Protein AF-A0A6H9YHB6-F1 (afdb_monomer_lite)

Sequence (107 aa):
MSASSYISNQGAVGVGVMYEWRGTGNLYAQGLYDKVLPVGQRTDCAAGFGWSQARGYYIGPGWCAQLKTTNARGEWYTYDIVRSGQRARPSLGRTIERWEVNPVSCV

Structure (mmCIF, N/CA/C/O backbone):
data_AF-A0A6H9YHB6-F1
#
_entry.id   AF-A0A6H9YHB6-F1
#
loop_
_atom_site.group_PDB
_atom_site.id
_atom_site.type_symbol
_atom_site.label_atom_id
_atom_site.label_alt_id
_atom_site.label_comp_id
_atom_site.label_asym_id
_atom_site.label_entity_id
_atom_site.label_seq_id
_atom_site.pdbx_PDB_ins_code
_atom_site.Cartn_x
_atom_site.Cartn_y
_atom_site.Cartn_z
_atom_site.occupancy
_atom_site.B_iso_or_equiv
_atom_site.auth_seq_id
_atom_site.auth_comp_id
_atom_site.auth_asym_id
_atom_site.auth_atom_id
_atom_site.pdbx_PDB_model_num
ATOM 1 N N . MET A 1 1 ? 7.509 2.051 -21.374 1.00 35.28 1 MET A N 1
ATOM 2 C CA . MET A 1 1 ? 7.665 1.117 -20.237 1.00 35.28 1 MET A CA 1
ATOM 3 C C . MET A 1 1 ? 6.663 1.522 -19.169 1.00 35.28 1 MET A C 1
ATOM 5 O O . MET A 1 1 ? 6.697 2.670 -18.749 1.00 35.28 1 MET A O 1
ATOM 9 N N . SER A 1 2 ? 5.721 0.649 -18.804 1.00 45.56 2 SER A N 1
ATOM 10 C CA . SER A 1 2 ? 4.792 0.919 -17.698 1.00 45.56 2 SER A CA 1
ATOM 11 C C . SER A 1 2 ? 5.589 0.843 -16.397 1.00 45.56 2 SER A C 1
ATOM 13 O O . SER A 1 2 ? 6.129 -0.209 -16.063 1.00 45.56 2 SER A O 1
ATOM 15 N N . ALA A 1 3 ? 5.755 1.981 -15.727 1.00 58.78 3 ALA A N 1
ATOM 16 C CA . ALA A 1 3 ? 6.384 2.038 -14.418 1.00 58.78 3 ALA A CA 1
ATOM 17 C C . ALA A 1 3 ? 5.537 1.225 -13.426 1.00 58.78 3 ALA A C 1
ATOM 19 O O . ALA A 1 3 ? 4.359 1.531 -13.235 1.00 58.78 3 ALA A O 1
ATOM 20 N N . SER A 1 4 ? 6.109 0.175 -12.832 1.00 70.62 4 SER A N 1
ATOM 21 C CA . SER A 1 4 ? 5.393 -0.666 -11.870 1.00 70.62 4 SER A CA 1
ATOM 22 C C . SER A 1 4 ? 5.423 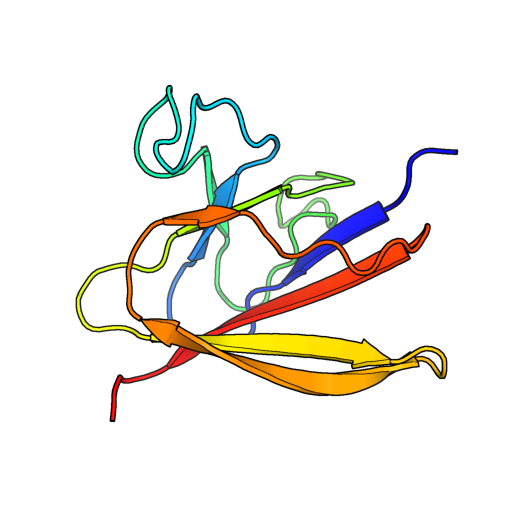0.018 -10.510 1.00 70.62 4 SER A C 1
ATOM 24 O O . SER A 1 4 ? 6.494 0.279 -9.961 1.00 70.62 4 SER A O 1
ATOM 26 N N . SER A 1 5 ? 4.264 0.336 -9.948 1.00 86.38 5 SER A N 1
ATOM 27 C CA . SER A 1 5 ? 4.192 1.001 -8.646 1.00 86.38 5 SER A CA 1
ATOM 28 C C . SER A 1 5 ? 3.058 0.445 -7.802 1.00 86.38 5 SER A C 1
ATOM 30 O O . SER A 1 5 ? 1.970 1.021 -7.739 1.00 86.38 5 SER A O 1
ATOM 32 N N . TYR A 1 6 ? 3.312 -0.711 -7.199 1.00 92.69 6 TYR A N 1
ATOM 33 C CA . TYR A 1 6 ? 2.317 -1.462 -6.447 1.00 92.69 6 TYR A CA 1
ATOM 34 C C . TYR A 1 6 ? 2.249 -1.013 -4.984 1.00 92.69 6 TYR A C 1
ATOM 36 O O . TYR A 1 6 ? 3.206 -0.476 -4.421 1.00 92.69 6 TYR A O 1
ATOM 44 N N . ILE A 1 7 ? 1.114 -1.313 -4.362 1.00 95.88 7 ILE A N 1
ATOM 45 C CA . ILE A 1 7 ? 0.919 -1.319 -2.911 1.00 95.88 7 ILE A CA 1
ATOM 46 C C . ILE A 1 7 ? 0.815 -2.768 -2.421 1.00 95.88 7 ILE A C 1
ATOM 48 O O . ILE A 1 7 ? 0.145 -3.597 -3.047 1.00 95.88 7 ILE A O 1
ATOM 52 N N . SER A 1 8 ? 1.502 -3.048 -1.319 1.00 96.12 8 SER A N 1
ATOM 53 C CA . SER A 1 8 ? 1.487 -4.274 -0.523 1.00 96.12 8 SER A CA 1
ATOM 54 C C . SER A 1 8 ? 0.830 -3.986 0.824 1.00 96.12 8 SER A C 1
ATOM 56 O O . SER A 1 8 ? 1.081 -2.931 1.408 1.00 96.12 8 SER A O 1
ATOM 58 N N . ASN A 1 9 ? 0.019 -4.911 1.326 1.00 96.12 9 ASN A N 1
ATOM 59 C CA . ASN A 1 9 ? -0.536 -4.845 2.673 1.00 96.12 9 ASN A CA 1
ATOM 60 C C . ASN A 1 9 ? 0.048 -5.983 3.512 1.00 96.12 9 ASN A C 1
ATOM 62 O O . ASN A 1 9 ? -0.349 -7.131 3.353 1.00 96.12 9 ASN A O 1
ATOM 66 N N . GLN A 1 10 ? 0.976 -5.659 4.405 1.00 94.31 10 GLN A N 1
ATOM 67 C CA . GLN A 1 10 ? 1.567 -6.583 5.380 1.00 94.31 10 GLN A CA 1
ATOM 68 C C . GLN A 1 10 ? 1.131 -6.238 6.816 1.00 94.31 10 GLN A C 1
ATOM 70 O O . GLN A 1 10 ? 1.770 -6.653 7.780 1.00 94.31 10 GLN A O 1
ATOM 75 N N . GLY A 1 11 ? 0.079 -5.423 6.968 1.00 91.00 11 GLY A N 1
ATOM 76 C CA . GLY A 1 11 ? -0.459 -5.023 8.266 1.00 91.00 11 GLY A CA 1
ATOM 77 C C . GLY A 1 11 ? -1.505 -5.997 8.807 1.00 91.00 11 GLY A C 1
ATOM 78 O O . GLY A 1 11 ? -1.544 -7.166 8.440 1.00 91.00 11 GLY A O 1
ATOM 79 N N . ALA A 1 12 ? -2.366 -5.503 9.699 1.00 88.75 12 ALA A N 1
ATOM 80 C CA . ALA A 1 12 ? -3.329 -6.343 10.418 1.00 88.75 12 ALA A CA 1
ATOM 81 C C . ALA A 1 12 ? -4.740 -6.380 9.804 1.00 88.75 12 ALA A C 1
ATOM 83 O O . ALA A 1 12 ? -5.500 -7.309 10.068 1.00 88.75 12 ALA A O 1
ATOM 84 N N . VAL A 1 13 ? -5.112 -5.376 9.005 1.00 93.25 13 VAL A N 1
ATOM 85 C CA . VAL A 1 13 ? -6.456 -5.255 8.415 1.00 93.25 13 VAL A CA 1
ATOM 86 C C . VAL A 1 13 ? -6.386 -4.934 6.929 1.00 93.25 13 VAL A C 1
ATOM 88 O O . VAL A 1 13 ? -5.334 -4.569 6.406 1.00 93.25 13 VAL A O 1
ATOM 91 N N . GLY A 1 14 ? -7.513 -5.087 6.232 1.00 94.69 14 GLY A N 1
ATOM 92 C CA . GLY A 1 14 ? -7.623 -4.726 4.821 1.00 94.69 14 GLY A CA 1
ATOM 93 C C . GLY A 1 14 ? -7.323 -3.245 4.574 1.00 94.69 14 GLY A C 1
ATOM 94 O O . GLY A 1 14 ? -7.679 -2.383 5.378 1.00 94.69 14 GLY A O 1
ATOM 95 N N . VAL A 1 15 ? -6.687 -2.955 3.440 1.00 96.19 15 VAL A N 1
ATOM 96 C CA . VAL A 1 15 ? -6.339 -1.593 3.010 1.00 96.19 15 VAL A CA 1
ATOM 97 C C . VAL A 1 15 ? -7.157 -1.248 1.781 1.00 96.19 15 VAL A C 1
ATOM 99 O O . VAL A 1 15 ? -7.104 -1.968 0.788 1.00 96.19 15 VAL A O 1
ATOM 102 N N . GLY A 1 16 ? -7.895 -0.141 1.811 1.00 95.62 16 GLY A N 1
ATOM 103 C CA . GLY A 1 16 ? -8.507 0.373 0.590 1.00 95.62 16 GLY A CA 1
ATOM 104 C C . GLY A 1 16 ? -7.409 0.828 -0.368 1.00 95.62 16 GLY A C 1
ATOM 105 O O . GLY A 1 16 ? -6.487 1.522 0.046 1.00 95.62 16 GLY A O 1
ATOM 106 N N . VAL A 1 17 ? -7.472 0.444 -1.636 1.00 94.69 17 VAL A N 1
ATOM 107 C CA . VAL A 1 17 ? -6.511 0.843 -2.670 1.00 94.69 17 VAL A CA 1
ATOM 108 C C . VAL A 1 17 ? -7.232 1.443 -3.866 1.00 94.69 17 VAL A C 1
ATOM 110 O O . VAL A 1 17 ? -8.364 1.073 -4.179 1.00 94.69 17 VAL A O 1
ATOM 113 N N . MET A 1 18 ? -6.561 2.373 -4.535 1.00 92.75 18 MET A N 1
ATOM 114 C CA . MET A 1 18 ? -7.047 3.037 -5.743 1.00 92.75 18 MET A CA 1
ATOM 115 C C . MET A 1 18 ? -6.092 2.733 -6.888 1.00 92.75 18 MET A C 1
ATOM 117 O O . MET A 1 18 ? -4.881 2.948 -6.754 1.00 92.75 18 MET A O 1
ATOM 121 N N . TYR A 1 19 ? -6.615 2.251 -8.011 1.00 89.56 19 TYR A N 1
ATOM 122 C CA . TYR A 1 19 ? -5.814 1.985 -9.203 1.00 89.56 19 TYR A CA 1
ATOM 123 C C . TYR A 1 19 ? -5.272 3.297 -9.784 1.00 89.56 19 TYR A C 1
ATOM 125 O O . TYR A 1 19 ? -4.077 3.431 -10.051 1.00 89.56 19 TYR A O 1
ATOM 133 N N . GLU A 1 20 ? -6.133 4.310 -9.869 1.00 86.38 20 GLU A N 1
ATOM 134 C CA . GLU A 1 20 ? -5.806 5.663 -10.316 1.00 86.38 20 GLU A CA 1
ATOM 135 C C . GLU A 1 20 ? -6.271 6.698 -9.292 1.00 86.38 20 GLU A C 1
ATOM 137 O O . GLU A 1 20 ? -7.251 6.483 -8.594 1.00 86.38 20 GLU A O 1
ATOM 142 N N . TRP A 1 21 ? -5.595 7.846 -9.198 1.00 78.00 21 TRP A N 1
ATOM 143 C CA . TRP A 1 21 ? -6.093 8.962 -8.390 1.00 78.00 21 TRP A CA 1
ATOM 144 C C . TRP A 1 21 ? -7.021 9.819 -9.252 1.00 78.00 21 TRP A C 1
ATOM 146 O O . TRP A 1 21 ? -6.589 10.754 -9.923 1.00 78.00 21 TRP A O 1
ATOM 156 N N . ARG A 1 22 ? -8.300 9.451 -9.290 1.00 71.06 22 ARG A N 1
ATOM 157 C CA . ARG A 1 22 ? -9.336 10.129 -10.079 1.00 71.06 22 ARG A CA 1
ATOM 158 C C . ARG A 1 22 ? -10.082 11.127 -9.202 1.00 71.06 22 ARG A C 1
ATOM 160 O O . ARG A 1 22 ? -11.204 10.867 -8.790 1.00 71.06 22 ARG A O 1
ATOM 167 N N . GLY A 1 23 ? -9.441 12.239 -8.862 1.00 60.25 23 GLY A N 1
ATOM 168 C CA . GLY A 1 23 ? -10.011 13.241 -7.964 1.00 60.25 23 GLY A CA 1
ATOM 169 C C . GLY A 1 23 ? -9.461 14.642 -8.199 1.00 60.25 23 GLY A C 1
ATOM 170 O O . GLY A 1 23 ? -8.299 14.802 -8.568 1.00 60.25 23 GLY A O 1
ATOM 171 N N . THR A 1 24 ? -10.281 15.665 -7.961 1.00 54.91 24 THR A N 1
ATOM 172 C CA . THR A 1 24 ? -9.832 17.058 -7.806 1.00 54.91 24 THR A CA 1
ATOM 173 C C . THR A 1 24 ? -9.411 17.286 -6.354 1.00 54.91 24 THR A C 1
ATOM 175 O O . THR A 1 24 ? -10.238 17.226 -5.445 1.00 54.91 24 THR A O 1
ATOM 178 N N . GLY A 1 25 ? -8.122 17.540 -6.112 1.00 61.34 25 GLY A N 1
ATOM 179 C CA . GLY A 1 25 ? -7.578 17.721 -4.759 1.00 61.34 25 GLY A CA 1
ATOM 180 C C . GLY A 1 25 ? -7.471 16.411 -3.961 1.00 61.34 25 GLY A C 1
ATOM 181 O O . GLY A 1 25 ? -7.025 15.394 -4.489 1.00 61.34 25 GLY A O 1
ATOM 182 N N . ASN A 1 26 ? -7.868 16.440 -2.680 1.00 51.81 26 ASN A N 1
ATOM 183 C CA . ASN A 1 26 ? -7.754 15.321 -1.725 1.00 51.81 26 ASN A CA 1
ATOM 184 C C . ASN A 1 26 ? -8.965 14.360 -1.714 1.00 51.81 26 ASN A C 1
ATOM 186 O O . ASN A 1 26 ? -9.086 13.544 -0.798 1.00 51.81 26 ASN A O 1
ATOM 190 N N . LEU A 1 27 ? -9.886 14.473 -2.678 1.00 57.28 27 LEU A N 1
ATOM 191 C CA . LEU A 1 27 ? -11.126 13.695 -2.729 1.00 57.28 27 LEU A CA 1
ATOM 192 C C . LEU A 1 27 ? -11.151 12.767 -3.940 1.00 57.28 27 LEU A C 1
ATOM 194 O O . LEU A 1 27 ? -11.178 13.235 -5.075 1.00 57.28 27 LEU A O 1
ATOM 198 N N . TYR A 1 28 ? -11.154 11.457 -3.691 1.00 62.66 28 TYR A N 1
ATOM 199 C CA . TYR A 1 28 ? -11.356 10.455 -4.730 1.00 62.66 28 TYR A CA 1
ATOM 200 C C . TYR A 1 28 ? -12.807 10.522 -5.241 1.00 62.66 28 TYR A C 1
ATOM 202 O O . TYR A 1 28 ? -13.750 10.465 -4.455 1.00 62.66 28 TYR A O 1
ATOM 210 N N . ALA A 1 29 ? -13.009 10.689 -6.553 1.00 60.31 29 ALA A N 1
ATOM 211 C CA . ALA A 1 29 ? -14.321 11.020 -7.126 1.00 60.31 29 ALA A CA 1
ATOM 212 C C . ALA A 1 29 ? -15.326 9.853 -7.130 1.00 60.31 29 ALA A C 1
ATOM 214 O O . ALA A 1 29 ? -16.501 10.065 -7.415 1.00 60.31 29 ALA A O 1
ATOM 215 N N . GLN A 1 30 ? -14.880 8.627 -6.837 1.00 67.38 30 GLN A N 1
ATOM 216 C CA . GLN A 1 30 ? -15.687 7.402 -6.936 1.00 67.38 30 GLN A CA 1
ATOM 217 C C . GLN A 1 30 ? -15.955 6.730 -5.575 1.00 67.38 30 GLN A C 1
ATOM 219 O O . GLN A 1 30 ? -16.367 5.575 -5.529 1.00 67.38 30 GLN A O 1
ATOM 224 N N . GLY A 1 31 ? -15.736 7.440 -4.462 1.00 76.62 31 GLY A N 1
ATOM 225 C CA . GLY A 1 31 ? -15.910 6.917 -3.102 1.00 76.62 31 GLY A CA 1
ATOM 226 C C . GLY A 1 31 ? -14.617 6.996 -2.296 1.00 76.62 31 GLY A C 1
ATOM 227 O O . GLY A 1 31 ? -13.823 7.908 -2.493 1.00 76.62 31 GLY A O 1
ATOM 228 N N . LEU A 1 32 ? -14.398 6.054 -1.374 1.00 84.69 32 LEU A N 1
ATOM 229 C CA . LEU A 1 32 ? -13.209 6.056 -0.509 1.00 84.69 32 LEU A CA 1
ATOM 230 C C . LEU A 1 32 ? -12.021 5.272 -1.083 1.00 84.69 32 LEU A C 1
ATOM 232 O O . LEU A 1 32 ? -10.904 5.501 -0.637 1.00 84.69 32 LEU A O 1
ATOM 236 N N . TYR A 1 33 ? -12.249 4.326 -2.001 1.00 91.06 33 TYR A N 1
ATOM 237 C CA . TYR A 1 33 ? -11.245 3.477 -2.664 1.00 91.06 33 TYR A CA 1
ATOM 238 C C . TYR A 1 33 ? -11.921 2.604 -3.742 1.00 91.06 33 TYR A C 1
ATOM 240 O O . TYR A 1 33 ? -13.145 2.497 -3.756 1.00 91.06 33 TYR A O 1
ATOM 248 N N . ASP A 1 34 ? -11.139 1.939 -4.600 1.00 91.62 34 ASP A N 1
ATOM 249 C CA . ASP A 1 34 ? -11.655 1.035 -5.645 1.00 91.62 34 ASP A CA 1
ATOM 250 C C . ASP A 1 34 ? -11.867 -0.395 -5.141 1.00 91.62 34 ASP A C 1
ATOM 252 O O . ASP A 1 34 ? -12.872 -1.039 -5.443 1.00 91.62 34 ASP A O 1
ATOM 256 N N . LYS A 1 35 ? -10.885 -0.926 -4.400 1.00 93.44 35 LYS A N 1
ATOM 257 C CA . LYS A 1 35 ? -10.905 -2.289 -3.847 1.00 93.44 35 LYS A CA 1
ATOM 258 C C . LYS A 1 35 ? -10.241 -2.341 -2.478 1.00 93.44 35 LYS A C 1
ATOM 260 O O . LYS A 1 35 ? -9.386 -1.517 -2.172 1.00 93.44 35 LYS A O 1
ATOM 265 N N . VAL A 1 36 ? -10.596 -3.340 -1.673 1.00 95.38 36 VAL A N 1
ATOM 266 C CA . VAL A 1 36 ? -9.892 -3.649 -0.419 1.00 95.38 36 VAL A CA 1
ATOM 267 C C . VAL A 1 36 ? -8.824 -4.696 -0.696 1.00 95.38 36 VAL A C 1
ATOM 269 O O . VAL A 1 36 ? -9.156 -5.830 -1.024 1.00 95.38 36 VAL A O 1
ATOM 272 N N . LEU A 1 37 ? -7.553 -4.326 -0.546 1.00 96.44 37 LEU A N 1
ATOM 273 C CA . LEU A 1 37 ? -6.409 -5.230 -0.591 1.00 96.44 37 LEU A CA 1
ATOM 274 C C . LEU A 1 37 ? 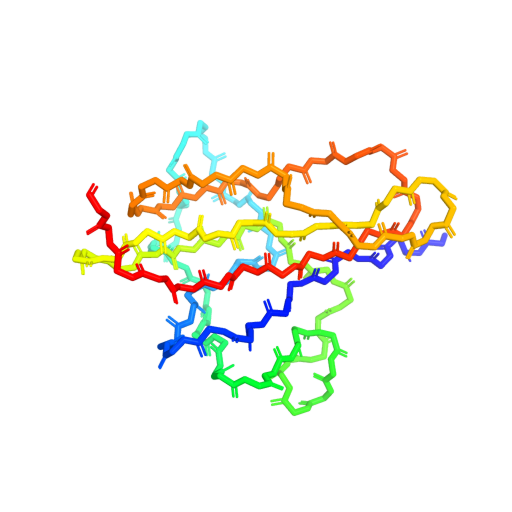-6.335 -6.050 0.712 1.00 96.44 37 LEU A C 1
ATOM 276 O O . LEU A 1 37 ? -6.116 -5.460 1.781 1.00 96.44 37 LEU A O 1
ATOM 280 N N . PRO A 1 38 ? -6.492 -7.387 0.654 1.00 95.69 38 PRO A N 1
ATOM 281 C CA . PRO A 1 38 ? -6.376 -8.239 1.833 1.00 95.69 38 PRO A CA 1
ATOM 282 C C . PRO A 1 38 ? -4.973 -8.205 2.443 1.00 95.69 38 PRO A C 1
ATOM 284 O O . PRO A 1 38 ? -3.993 -7.853 1.783 1.00 95.69 38 PRO A O 1
ATOM 287 N N . VAL A 1 39 ? -4.877 -8.608 3.708 1.00 95.38 39 VAL A N 1
ATOM 288 C CA . VAL A 1 39 ? -3.589 -8.793 4.389 1.00 95.38 39 VAL A CA 1
ATOM 289 C C . VAL A 1 39 ? -2.759 -9.858 3.665 1.00 95.38 39 VAL A C 1
ATOM 291 O O . VAL A 1 39 ? -3.289 -10.861 3.189 1.00 95.38 39 VAL A O 1
ATOM 294 N N . GLY A 1 40 ? -1.453 -9.625 3.565 1.00 94.62 40 GLY A N 1
ATOM 295 C CA . GLY A 1 40 ? -0.488 -10.486 2.886 1.00 94.62 40 GLY A CA 1
ATOM 296 C C . GLY A 1 40 ? -0.469 -10.339 1.363 1.00 94.62 40 GLY A C 1
ATOM 297 O O . GLY A 1 40 ? 0.327 -11.008 0.707 1.00 94.62 40 GLY A O 1
ATOM 298 N N . GLN A 1 41 ? -1.309 -9.477 0.781 1.00 95.94 41 GLN A N 1
ATOM 299 C CA . GLN A 1 41 ? -1.433 -9.338 -0.672 1.00 95.94 41 GLN A CA 1
ATOM 300 C C . GLN A 1 41 ? -0.720 -8.106 -1.228 1.00 95.94 41 GLN A C 1
ATOM 302 O O . GLN A 1 41 ? -0.455 -7.119 -0.536 1.00 95.94 41 GLN A O 1
ATOM 307 N N . ARG A 1 42 ? -0.458 -8.161 -2.537 1.00 95.44 42 ARG A N 1
ATOM 308 C CA . ARG A 1 42 ? 0.040 -7.049 -3.348 1.00 95.44 42 ARG A CA 1
ATOM 309 C C . ARG A 1 42 ? -0.876 -6.800 -4.528 1.00 95.44 42 ARG A C 1
ATOM 311 O O . ARG A 1 42 ? -1.280 -7.738 -5.203 1.00 95.44 42 ARG A O 1
ATOM 318 N N . THR A 1 43 ? -1.133 -5.531 -4.811 1.00 95.06 43 THR A N 1
ATOM 319 C CA . THR A 1 43 ? -1.980 -5.087 -5.933 1.00 95.06 43 THR A CA 1
ATOM 320 C C . THR A 1 43 ? -1.561 -5.652 -7.295 1.00 95.06 43 THR A C 1
ATOM 322 O O . THR A 1 43 ? -2.438 -5.972 -8.096 1.00 95.06 43 THR A O 1
ATOM 325 N N . ASP A 1 44 ? -0.263 -5.846 -7.541 1.00 93.69 44 ASP A N 1
ATOM 326 C CA . ASP A 1 44 ? 0.276 -6.309 -8.827 1.00 93.69 44 ASP A CA 1
ATOM 327 C C . ASP A 1 44 ? 0.283 -7.828 -9.020 1.00 93.69 44 ASP A C 1
ATOM 329 O O . ASP A 1 44 ? 0.415 -8.306 -10.146 1.00 93.69 44 ASP A O 1
ATOM 333 N N . CYS A 1 45 ? 0.086 -8.605 -7.957 1.00 88.38 45 CYS A N 1
ATOM 334 C CA . CYS A 1 45 ? -0.106 -10.045 -8.080 1.00 88.38 45 CYS A CA 1
ATOM 335 C C . CYS A 1 45 ? -1.527 -10.353 -8.576 1.00 88.38 45 CYS A C 1
ATOM 337 O O . CYS A 1 45 ? -2.475 -9.638 -8.251 1.00 88.38 45 CYS A O 1
ATOM 339 N N . ALA A 1 46 ? -1.698 -11.460 -9.307 1.00 80.75 46 ALA A N 1
ATOM 340 C CA . ALA A 1 46 ? -3.014 -11.921 -9.765 1.00 80.75 46 ALA A CA 1
ATOM 341 C C . ALA A 1 46 ? -3.996 -12.167 -8.602 1.00 80.75 46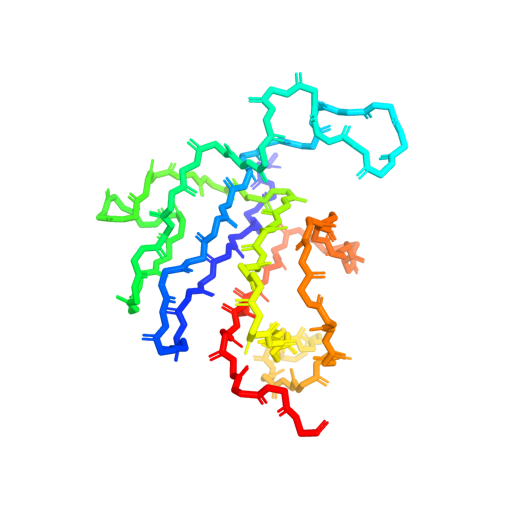 ALA A C 1
ATOM 343 O O . ALA A 1 46 ? -5.172 -11.843 -8.719 1.00 80.75 46 ALA A O 1
ATOM 344 N N . ALA A 1 47 ? -3.497 -12.679 -7.470 1.00 80.12 47 ALA A N 1
ATOM 345 C CA . ALA A 1 47 ? -4.276 -12.873 -6.242 1.00 80.12 47 ALA A CA 1
ATOM 346 C C . ALA A 1 47 ? -4.604 -11.562 -5.499 1.00 80.12 47 ALA A C 1
ATOM 348 O O . ALA A 1 47 ? -5.517 -11.536 -4.678 1.00 80.12 47 ALA A O 1
ATOM 349 N N . GLY A 1 48 ? -3.869 -10.484 -5.794 1.00 77.56 48 GLY A N 1
ATOM 350 C CA . GLY A 1 48 ? -4.269 -9.129 -5.450 1.00 77.56 48 GLY A CA 1
ATOM 351 C C . GLY A 1 48 ? -5.306 -8.669 -6.453 1.00 77.56 48 GLY A C 1
ATOM 352 O O . GLY A 1 48 ? -6.473 -8.999 -6.299 1.00 77.56 48 GLY A O 1
ATOM 353 N N . PHE A 1 49 ? -4.890 -7.946 -7.497 1.00 90.31 49 PHE A N 1
ATOM 354 C CA . PHE A 1 49 ? -5.796 -7.464 -8.549 1.00 90.31 49 PHE A CA 1
ATOM 355 C C . PHE A 1 49 ? -5.191 -7.462 -9.962 1.00 90.31 49 PHE A C 1
ATOM 357 O O . PHE A 1 49 ? -5.869 -7.049 -10.903 1.00 90.31 49 PHE A O 1
ATOM 364 N N . GLY A 1 50 ? -3.928 -7.874 -10.129 1.00 89.44 50 GLY A N 1
ATOM 365 C CA . GLY A 1 50 ? -3.200 -7.746 -11.399 1.00 89.44 50 GLY A CA 1
ATOM 366 C C . GLY A 1 50 ? -2.923 -6.292 -11.805 1.00 89.44 50 GLY A C 1
ATOM 367 O O . GLY A 1 50 ? -2.728 -5.993 -12.981 1.00 89.44 50 GLY A O 1
ATOM 368 N N . TRP A 1 51 ? -2.939 -5.367 -10.847 1.00 91.69 51 TRP A N 1
ATOM 369 C CA . TRP A 1 51 ? -2.717 -3.947 -11.080 1.00 91.69 51 TRP A CA 1
ATOM 370 C C . TRP A 1 51 ? -1.227 -3.630 -11.072 1.00 91.69 51 TRP A C 1
ATOM 372 O O . TRP A 1 51 ? -0.605 -3.575 -10.014 1.00 91.69 51 TRP A O 1
ATOM 382 N N . SER A 1 52 ? -0.651 -3.331 -12.236 1.00 88.69 52 SER A N 1
ATOM 383 C CA . SER A 1 52 ? 0.755 -2.900 -12.326 1.00 88.69 52 SER A CA 1
ATOM 384 C C . SER A 1 52 ? 1.039 -1.592 -11.572 1.00 88.69 52 SER A C 1
ATOM 386 O O . SER A 1 52 ? 2.194 -1.262 -11.292 1.00 88.69 52 SER A O 1
ATOM 388 N N . GLN A 1 53 ? -0.007 -0.849 -11.207 1.00 89.56 53 GLN A N 1
ATOM 389 C CA . GLN A 1 53 ? 0.078 0.359 -10.402 1.00 89.56 53 GLN A CA 1
ATOM 390 C C . GLN A 1 53 ? -1.101 0.484 -9.433 1.00 89.56 53 GLN A C 1
ATOM 392 O O . GLN A 1 53 ? -2.223 0.108 -9.748 1.00 89.56 53 GLN A O 1
ATOM 397 N N . ALA A 1 54 ? -0.853 1.098 -8.282 1.00 92.06 54 ALA A N 1
ATOM 398 C CA . ALA A 1 54 ? -1.884 1.632 -7.401 1.00 92.06 54 ALA A CA 1
ATOM 399 C C . ALA A 1 54 ? -1.474 3.046 -6.980 1.00 92.06 54 ALA A C 1
ATOM 401 O O . ALA A 1 54 ? -0.356 3.260 -6.509 1.00 92.06 54 ALA A O 1
ATOM 402 N N . ARG A 1 55 ? -2.341 4.033 -7.204 1.00 90.56 55 ARG A N 1
ATOM 403 C CA . ARG A 1 55 ? -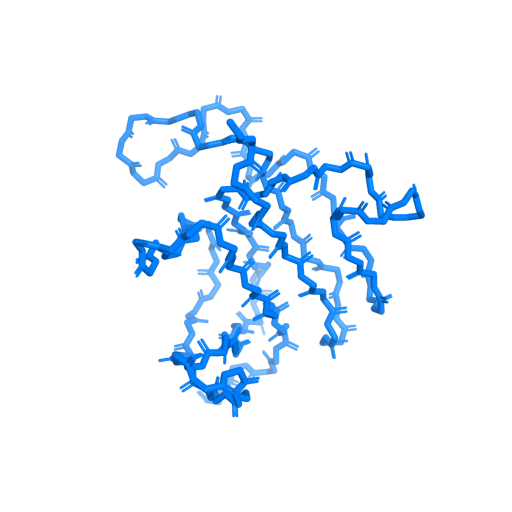2.034 5.467 -7.055 1.00 90.56 55 ARG A CA 1
ATOM 404 C C . ARG A 1 55 ? -2.492 6.062 -5.732 1.00 90.56 55 ARG A C 1
ATOM 406 O O . ARG A 1 55 ? -2.084 7.172 -5.406 1.00 90.56 55 ARG A O 1
ATOM 413 N N . GLY A 1 56 ? -3.295 5.342 -4.963 1.00 91.44 56 GLY A N 1
ATOM 414 C CA . GLY A 1 56 ? -3.786 5.810 -3.675 1.00 91.44 56 GLY A CA 1
ATOM 415 C C . GLY A 1 56 ? -4.132 4.665 -2.746 1.00 91.44 56 GLY A C 1
ATOM 416 O O . GLY A 1 56 ? -4.243 3.510 -3.163 1.00 91.44 56 GLY A O 1
ATOM 417 N N . TYR A 1 57 ? -4.292 5.010 -1.477 1.00 94.19 57 TYR A N 1
ATOM 418 C CA . TYR A 1 57 ? -4.743 4.098 -0.442 1.00 94.19 57 TYR A CA 1
ATOM 419 C C . TYR A 1 57 ? -5.696 4.802 0.521 1.00 94.19 57 TYR A C 1
ATOM 421 O O . TYR A 1 57 ? -5.707 6.028 0.634 1.00 94.19 57 TYR A O 1
ATOM 429 N N . TYR A 1 58 ? -6.483 4.000 1.226 1.00 94.56 58 TYR A N 1
ATOM 430 C CA . TYR A 1 58 ? -7.418 4.415 2.252 1.00 94.56 58 TYR A CA 1
ATOM 431 C C . TYR A 1 58 ? -7.249 3.554 3.498 1.00 94.56 58 TYR A C 1
ATOM 433 O O . TYR A 1 58 ? -7.234 2.322 3.430 1.00 94.56 58 TYR A O 1
ATOM 441 N N . ILE A 1 59 ? -7.164 4.231 4.640 1.00 95.06 59 ILE A N 1
ATOM 442 C CA . ILE A 1 59 ? -7.068 3.624 5.965 1.00 95.06 59 ILE A CA 1
ATOM 443 C C . ILE A 1 59 ? -8.341 3.936 6.738 1.00 95.06 59 ILE A C 1
ATOM 445 O O . ILE A 1 59 ? -8.708 5.105 6.888 1.00 95.06 59 ILE A O 1
ATOM 449 N N . GLY A 1 60 ? -9.006 2.887 7.221 1.00 92.12 60 GLY A N 1
ATOM 450 C CA . GLY A 1 60 ? -10.241 3.014 7.988 1.00 92.12 60 GLY A CA 1
ATOM 451 C C . GLY A 1 60 ? -10.046 3.752 9.322 1.00 92.12 60 GLY A C 1
ATOM 452 O O . GLY A 1 60 ? -8.925 3.811 9.839 1.00 92.12 60 GLY A O 1
ATOM 453 N N . PRO A 1 61 ? -11.122 4.311 9.905 1.00 91.12 61 PRO A N 1
A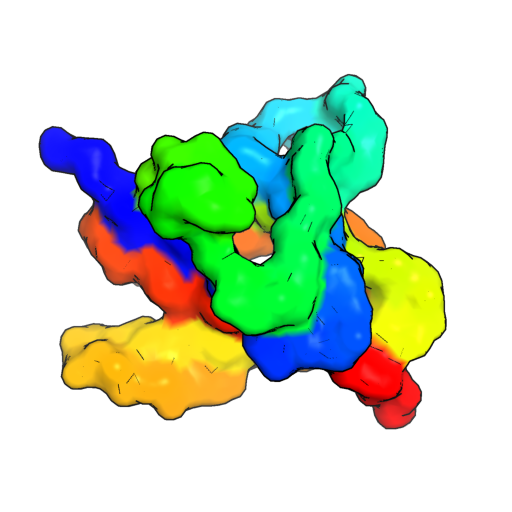TOM 454 C CA . PRO A 1 61 ? -11.080 4.913 11.235 1.00 91.12 61 PRO A CA 1
ATOM 455 C C . PRO A 1 61 ? -10.539 3.938 12.291 1.00 91.12 61 PRO A C 1
ATOM 457 O O . PRO A 1 61 ? -10.764 2.732 12.204 1.00 91.12 61 PRO A O 1
ATOM 460 N N . GLY A 1 62 ? -9.833 4.466 13.294 1.00 90.00 62 GLY A N 1
ATOM 461 C CA . GLY A 1 62 ? -9.213 3.669 14.362 1.00 90.00 62 GLY A CA 1
ATOM 462 C C . GLY A 1 62 ? -7.837 3.087 14.016 1.00 90.00 62 GLY A C 1
ATOM 463 O O . GLY A 1 62 ? -7.188 2.521 14.891 1.00 90.00 62 GLY A O 1
ATOM 464 N N . TRP A 1 63 ? -7.363 3.269 12.779 1.00 93.50 63 TRP A N 1
ATOM 465 C CA . TRP A 1 63 ? -6.053 2.805 12.324 1.00 93.50 63 TRP A CA 1
ATOM 466 C C . TRP A 1 63 ? -5.189 3.948 11.789 1.00 93.50 63 TRP A C 1
ATOM 468 O O . TRP A 1 63 ? -5.673 4.941 11.242 1.00 93.50 63 TRP A O 1
ATOM 478 N N . CYS A 1 64 ? -3.881 3.771 11.916 1.00 94.31 64 CYS A N 1
ATOM 479 C CA . CYS A 1 64 ? -2.854 4.555 11.250 1.00 94.31 64 CYS A CA 1
ATOM 480 C C . CYS A 1 64 ? -2.171 3.655 10.212 1.00 94.31 64 CYS A C 1
ATOM 482 O O . CYS A 1 64 ? -2.266 2.434 10.296 1.00 94.31 64 CYS A O 1
ATOM 484 N N . ALA A 1 65 ? -1.485 4.223 9.226 1.00 94.38 65 ALA A N 1
ATOM 485 C CA . ALA A 1 65 ? -0.652 3.445 8.315 1.00 94.38 65 ALA A CA 1
ATOM 486 C C . ALA A 1 65 ? 0.816 3.754 8.542 1.00 94.38 65 ALA A C 1
ATOM 488 O O . ALA A 1 65 ? 1.243 4.896 8.379 1.00 94.38 65 ALA A O 1
ATOM 489 N N . GLN A 1 66 ? 1.589 2.714 8.841 1.00 95.88 66 GLN A N 1
ATOM 490 C CA . GLN A 1 66 ? 3.027 2.761 8.650 1.00 95.88 66 GLN A CA 1
ATOM 491 C C . GLN A 1 66 ? 3.308 2.546 7.163 1.00 95.88 66 GLN A C 1
ATOM 493 O O . GLN A 1 66 ? 3.017 1.484 6.608 1.00 95.88 66 GLN A O 1
ATOM 498 N N . LEU A 1 67 ? 3.866 3.567 6.523 1.00 95.88 67 LEU A N 1
ATOM 499 C CA . LEU A 1 67 ? 4.275 3.510 5.130 1.00 95.88 67 LEU A CA 1
ATOM 500 C C . LEU A 1 67 ? 5.729 3.069 5.068 1.00 95.88 67 LEU A C 1
ATOM 502 O O . LEU A 1 67 ? 6.597 3.702 5.672 1.00 95.88 67 LEU A O 1
ATOM 506 N N . LYS A 1 68 ? 6.015 2.013 4.311 1.00 96.62 68 LYS A N 1
ATOM 507 C CA . LYS A 1 68 ? 7.388 1.606 4.001 1.00 96.62 68 LYS A CA 1
ATOM 508 C C . LYS A 1 68 ? 7.627 1.636 2.507 1.00 96.62 68 LYS A C 1
ATOM 510 O O . LYS A 1 68 ? 6.736 1.348 1.709 1.00 96.62 68 LYS A O 1
ATOM 515 N N . THR A 1 69 ? 8.853 1.964 2.133 1.00 95.56 69 THR A N 1
ATOM 516 C CA . THR A 1 69 ? 9.304 1.912 0.744 1.00 95.56 69 THR A CA 1
ATOM 517 C C . THR A 1 69 ? 10.789 1.583 0.676 1.00 95.56 69 THR A C 1
ATOM 519 O O . THR A 1 69 ? 11.447 1.432 1.704 1.00 95.56 69 THR A O 1
ATOM 522 N N . THR A 1 70 ? 11.316 1.429 -0.533 1.00 92.94 70 THR A N 1
ATOM 523 C CA . THR A 1 70 ? 12.725 1.113 -0.765 1.00 92.94 70 THR A CA 1
ATOM 524 C C . THR A 1 70 ? 13.522 2.356 -1.137 1.00 92.94 70 THR A C 1
ATOM 526 O O . THR A 1 70 ? 13.063 3.176 -1.936 1.00 92.94 70 THR A O 1
ATOM 529 N N . ASN A 1 71 ? 14.745 2.499 -0.631 1.00 90.25 71 ASN A N 1
ATOM 530 C CA . ASN A 1 71 ? 15.675 3.537 -1.082 1.00 90.25 71 ASN A CA 1
ATOM 531 C C . ASN A 1 71 ? 16.271 3.192 -2.470 1.00 90.25 71 ASN A C 1
ATOM 533 O O . ASN A 1 71 ? 15.877 2.212 -3.103 1.00 90.25 71 ASN A O 1
ATOM 537 N N . ALA A 1 72 ? 17.205 4.005 -2.977 1.00 86.88 72 ALA A N 1
ATOM 538 C CA . ALA A 1 72 ? 17.825 3.772 -4.289 1.00 86.88 72 ALA A CA 1
ATOM 539 C C . ALA A 1 72 ? 18.654 2.472 -4.365 1.00 86.88 72 ALA A C 1
ATOM 541 O O . ALA A 1 72 ? 18.888 1.965 -5.457 1.00 86.88 72 ALA A O 1
ATOM 542 N N . ARG A 1 73 ? 19.068 1.921 -3.216 1.00 89.69 73 ARG A N 1
ATOM 543 C CA . ARG A 1 73 ? 19.781 0.638 -3.098 1.00 89.69 73 ARG A CA 1
ATOM 544 C C . ARG A 1 73 ? 18.832 -0.559 -2.964 1.00 89.69 73 ARG A C 1
ATOM 546 O O . ARG A 1 73 ? 19.288 -1.693 -2.916 1.00 89.69 73 ARG A O 1
ATOM 553 N N . GLY A 1 74 ? 17.518 -0.322 -2.919 1.00 88.62 74 GLY A N 1
ATOM 554 C CA . GLY A 1 74 ? 16.509 -1.365 -2.739 1.00 88.62 74 GLY A CA 1
ATOM 555 C C . GLY A 1 74 ? 16.245 -1.747 -1.280 1.00 88.62 74 GLY A C 1
ATOM 556 O O . GLY A 1 74 ? 15.478 -2.676 -1.039 1.00 88.62 74 GLY A O 1
ATOM 557 N N . GLU A 1 75 ? 16.832 -1.038 -0.315 1.00 93.56 75 GLU A N 1
ATOM 558 C CA . GLU A 1 75 ? 16.672 -1.316 1.115 1.00 93.56 75 GLU A CA 1
ATOM 559 C C . GLU A 1 75 ? 15.360 -0.719 1.627 1.00 93.56 75 GLU A C 1
ATOM 561 O O . GLU A 1 75 ? 15.053 0.445 1.348 1.00 93.56 75 GLU A O 1
ATOM 566 N N . TRP A 1 76 ? 14.592 -1.505 2.382 1.00 94.62 76 TRP A N 1
ATOM 567 C CA . TRP A 1 76 ? 13.338 -1.059 2.984 1.00 94.62 76 TRP A CA 1
ATOM 568 C C . TRP A 1 76 ? 13.579 -0.112 4.158 1.00 94.62 76 TRP A C 1
ATOM 570 O O . TRP A 1 76 ? 14.403 -0.382 5.028 1.00 94.62 76 TRP A O 1
ATOM 580 N N . TYR A 1 77 ? 12.800 0.962 4.220 1.00 95.69 77 TYR A N 1
ATOM 581 C CA . TYR A 1 77 ? 12.774 1.892 5.344 1.00 95.69 77 TYR A CA 1
ATOM 582 C C . TYR A 1 77 ? 11.349 2.394 5.600 1.00 95.69 77 TYR A C 1
ATOM 584 O O . TYR A 1 77 ? 10.490 2.353 4.713 1.00 95.69 77 TYR A O 1
ATOM 592 N N . THR A 1 78 ? 11.094 2.868 6.821 1.00 96.00 78 THR A N 1
ATOM 593 C CA . THR A 1 78 ? 9.842 3.560 7.155 1.00 96.00 78 THR A CA 1
ATOM 594 C C . THR A 1 78 ? 9.867 4.953 6.546 1.00 96.00 78 THR A C 1
ATOM 596 O O . THR A 1 78 ? 10.719 5.766 6.890 1.00 96.00 78 THR A O 1
ATOM 599 N N . TYR A 1 79 ? 8.932 5.209 5.638 1.00 95.31 79 TYR A N 1
ATOM 600 C CA . TYR A 1 79 ? 8.773 6.493 4.971 1.00 95.31 79 TYR A CA 1
ATOM 601 C C . TYR A 1 79 ? 8.023 7.492 5.854 1.00 95.31 79 TYR A C 1
ATOM 603 O O . TYR A 1 79 ? 8.474 8.621 6.007 1.00 95.31 79 TYR A O 1
ATOM 611 N N . ASP A 1 80 ? 6.890 7.075 6.428 1.00 95.06 80 ASP A N 1
ATOM 612 C CA . ASP A 1 80 ? 6.028 7.929 7.252 1.00 95.06 80 ASP A CA 1
ATOM 613 C C . ASP A 1 80 ? 5.059 7.078 8.099 1.00 95.06 80 ASP A C 1
ATOM 615 O O . ASP A 1 80 ? 4.873 5.883 7.839 1.00 95.06 80 ASP A O 1
ATOM 619 N N . ILE A 1 81 ? 4.414 7.697 9.089 1.00 94.00 81 ILE A N 1
ATOM 620 C CA . ILE A 1 81 ? 3.253 7.155 9.799 1.00 94.00 81 ILE A CA 1
ATOM 621 C C . ILE A 1 81 ? 2.104 8.149 9.658 1.00 94.00 81 ILE A C 1
ATOM 623 O O . ILE A 1 81 ? 2.118 9.237 10.228 1.00 94.00 81 ILE A O 1
ATOM 627 N N . VAL A 1 82 ? 1.071 7.753 8.919 1.00 93.50 82 VAL A N 1
ATOM 628 C CA . VAL A 1 82 ? -0.049 8.635 8.585 1.00 93.50 82 VAL A CA 1
ATOM 629 C C . VAL A 1 82 ? -1.334 8.211 9.284 1.00 93.50 82 VAL A C 1
ATOM 631 O O . VAL A 1 82 ? -1.626 7.026 9.431 1.00 93.50 82 VAL A O 1
ATOM 634 N N . ARG A 1 83 ? -2.142 9.195 9.691 1.00 93.25 83 ARG A N 1
ATOM 635 C CA . ARG A 1 83 ? -3.488 8.955 10.235 1.00 93.25 83 ARG A CA 1
ATOM 636 C C . ARG A 1 83 ? -4.444 8.412 9.169 1.00 93.25 83 ARG A C 1
ATOM 638 O O . ARG A 1 83 ? -4.195 8.579 7.970 1.00 93.25 83 ARG A O 1
ATOM 645 N N . SER A 1 84 ? -5.556 7.846 9.642 1.00 93.25 84 SER A N 1
ATOM 646 C CA . SER A 1 84 ? -6.681 7.354 8.841 1.00 93.25 84 SER A CA 1
ATOM 647 C C . SER A 1 84 ? -7.147 8.332 7.755 1.00 93.25 84 SER A C 1
ATOM 649 O O . SER A 1 84 ? -7.023 9.550 7.902 1.00 93.25 84 SER A O 1
ATOM 651 N N . GLY A 1 85 ? -7.767 7.795 6.707 1.00 91.94 85 GLY A N 1
ATOM 652 C CA . GLY A 1 85 ? -8.288 8.544 5.567 1.00 91.94 85 GLY A CA 1
ATOM 653 C C . GLY A 1 85 ? -7.670 8.108 4.241 1.00 91.94 85 GLY A C 1
ATOM 654 O O . GLY A 1 85 ? -6.838 7.201 4.187 1.00 91.94 85 GLY A O 1
ATOM 655 N N . GLN A 1 86 ? -8.105 8.761 3.165 1.00 90.44 86 GLN A N 1
ATOM 656 C CA . GLN A 1 86 ? -7.568 8.546 1.822 1.00 90.44 86 GLN A CA 1
ATOM 657 C C . GLN A 1 86 ? -6.353 9.425 1.565 1.00 90.44 86 GLN A C 1
ATOM 659 O O . GLN A 1 86 ? -6.320 10.592 1.963 1.00 90.44 86 GLN A O 1
ATOM 664 N N . ARG A 1 87 ? -5.365 8.876 0.866 1.00 90.38 87 ARG A N 1
ATOM 665 C CA . ARG A 1 87 ? -4.156 9.594 0.473 1.00 90.38 87 ARG A CA 1
ATOM 666 C C . ARG A 1 87 ? -3.684 9.117 -0.884 1.00 90.38 87 ARG A C 1
ATOM 668 O O . ARG A 1 87 ? -3.725 7.922 -1.190 1.00 90.38 87 ARG A O 1
ATOM 675 N N . ALA A 1 88 ? -3.183 10.060 -1.674 1.00 88.75 88 ALA A N 1
ATOM 676 C CA . ALA A 1 88 ? -2.383 9.712 -2.829 1.00 88.75 88 ALA A CA 1
ATOM 677 C C . ALA A 1 88 ? -1.122 8.999 -2.334 1.00 88.75 88 ALA A C 1
ATOM 679 O O . ALA A 1 88 ? -0.501 9.397 -1.342 1.00 88.75 88 ALA A O 1
ATOM 680 N N . ARG A 1 89 ? -0.739 7.933 -3.028 1.00 89.44 89 ARG A N 1
ATOM 681 C CA . ARG A 1 89 ? 0.544 7.286 -2.798 1.00 89.44 89 ARG A CA 1
ATOM 682 C C . ARG A 1 89 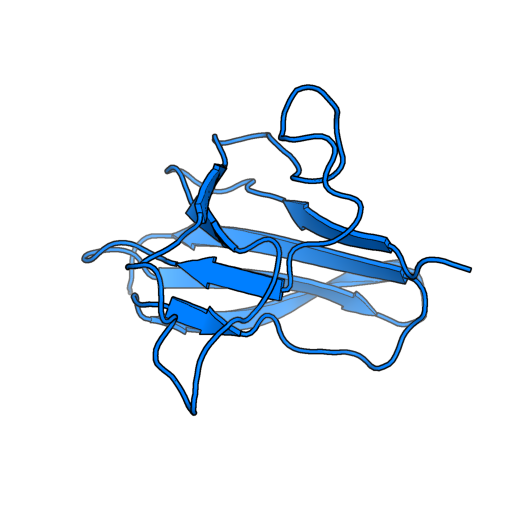? 1.647 8.279 -3.181 1.00 89.44 89 ARG A C 1
ATOM 684 O O . ARG A 1 89 ? 1.615 8.775 -4.311 1.00 89.44 89 ARG A O 1
ATOM 691 N N . PRO A 1 90 ? 2.624 8.556 -2.301 1.00 86.62 90 PRO A N 1
ATOM 692 C CA . PRO A 1 90 ? 3.736 9.418 -2.663 1.00 86.62 90 PRO A CA 1
ATOM 693 C C . PRO A 1 90 ? 4.478 8.872 -3.892 1.00 86.62 90 PRO A C 1
ATOM 695 O O . PRO A 1 90 ? 4.627 7.659 -4.065 1.00 86.62 90 PRO A O 1
ATOM 698 N N . SER A 1 91 ? 4.923 9.784 -4.754 1.00 87.00 91 SER A N 1
ATOM 699 C CA . SER A 1 91 ? 5.812 9.471 -5.873 1.00 87.00 91 SER A CA 1
ATOM 700 C C . SER A 1 91 ? 7.253 9.681 -5.423 1.00 87.00 91 SER A C 1
ATOM 702 O O . SER A 1 91 ? 7.577 10.718 -4.848 1.00 87.00 91 SER A O 1
ATOM 704 N N . LEU A 1 92 ? 8.118 8.711 -5.697 1.00 87.44 92 LEU A N 1
ATOM 705 C CA . LEU A 1 92 ? 9.567 8.808 -5.504 1.00 87.44 92 LEU A CA 1
ATOM 706 C C . LEU A 1 92 ? 10.286 9.233 -6.794 1.00 87.44 92 LEU A C 1
ATOM 708 O O . LEU A 1 92 ? 11.510 9.356 -6.793 1.00 87.44 92 LEU A O 1
ATOM 712 N N . GLY A 1 93 ? 9.545 9.419 -7.894 1.00 84.19 93 GLY A N 1
ATOM 713 C CA . GLY A 1 93 ? 10.091 9.771 -9.204 1.00 84.19 93 GLY A CA 1
ATOM 714 C C . GLY A 1 93 ? 10.854 8.624 -9.870 1.00 84.19 93 GLY A C 1
ATOM 715 O O . GLY A 1 93 ? 11.745 8.877 -10.678 1.00 84.19 93 GLY A O 1
ATOM 716 N N . ARG A 1 94 ? 10.551 7.365 -9.521 1.00 82.69 94 ARG A N 1
ATOM 717 C CA . ARG A 1 94 ? 11.279 6.185 -10.021 1.00 82.69 94 ARG A CA 1
ATOM 718 C C . ARG A 1 94 ? 10.417 5.341 -10.952 1.00 82.69 94 ARG A C 1
ATOM 720 O O . ARG A 1 94 ? 9.203 5.267 -10.806 1.00 82.69 94 ARG A O 1
ATOM 727 N N . THR A 1 95 ? 11.065 4.631 -11.877 1.00 80.75 95 THR A N 1
ATOM 728 C CA . THR A 1 95 ? 10.390 3.704 -12.806 1.00 80.75 95 THR A CA 1
ATOM 729 C C . THR A 1 95 ? 9.746 2.518 -12.087 1.00 80.75 95 THR A C 1
ATOM 731 O O . THR A 1 95 ? 8.775 1.952 -12.578 1.00 80.75 95 THR A O 1
ATOM 734 N N . ILE A 1 96 ? 10.280 2.114 -10.933 1.00 83.88 96 ILE A N 1
ATOM 735 C CA . ILE A 1 96 ? 9.689 1.076 -10.089 1.00 83.88 96 ILE A CA 1
ATOM 736 C C . ILE A 1 96 ? 9.617 1.608 -8.665 1.00 83.88 96 ILE A C 1
ATOM 738 O O . ILE A 1 96 ? 10.626 2.042 -8.108 1.00 83.88 96 ILE A O 1
ATOM 742 N N . GLU A 1 97 ? 8.429 1.548 -8.074 1.00 89.50 97 GLU A N 1
ATOM 743 C CA . GLU A 1 97 ? 8.186 1.979 -6.700 1.00 89.50 97 GLU A CA 1
ATOM 744 C C . GLU A 1 97 ? 7.475 0.871 -5.935 1.00 89.50 97 GLU A C 1
ATOM 746 O O . GLU A 1 97 ? 6.473 0.319 -6.382 1.00 89.50 97 GLU A O 1
ATOM 751 N N . ARG A 1 98 ? 8.014 0.529 -4.770 1.00 93.06 98 ARG A N 1
ATOM 752 C CA . ARG A 1 98 ? 7.470 -0.517 -3.910 1.00 93.06 98 ARG A CA 1
ATOM 753 C C . ARG A 1 98 ? 6.934 0.145 -2.665 1.00 93.06 98 ARG A C 1
ATOM 755 O O . ARG A 1 98 ? 7.687 0.837 -1.984 1.00 93.06 98 ARG A O 1
ATOM 762 N N . TRP A 1 99 ? 5.662 -0.061 -2.378 1.00 95.56 99 TRP A N 1
ATOM 763 C CA . TRP A 1 99 ? 5.041 0.502 -1.192 1.00 95.56 99 TRP A CA 1
ATOM 764 C C . TRP A 1 99 ? 4.438 -0.602 -0.348 1.00 95.56 99 TRP A C 1
ATOM 766 O O . TRP A 1 99 ? 3.699 -1.438 -0.860 1.00 95.56 99 TRP A O 1
ATOM 776 N N . GLU A 1 100 ? 4.732 -0.583 0.945 1.00 96.31 100 GLU A N 1
ATOM 777 C CA . GLU A 1 100 ? 3.890 -1.237 1.937 1.00 96.31 100 GLU A CA 1
ATOM 778 C C . GLU A 1 100 ? 3.061 -0.172 2.637 1.00 96.31 100 GLU A C 1
ATOM 780 O O . GLU A 1 100 ? 3.590 0.833 3.118 1.00 96.31 100 GLU A O 1
ATOM 785 N N . VAL A 1 101 ? 1.757 -0.403 2.675 1.00 96.62 101 VAL A N 1
ATOM 786 C CA . VAL A 1 101 ? 0.808 0.390 3.442 1.00 96.62 101 VAL A CA 1
ATOM 787 C C . VAL A 1 101 ? 0.282 -0.550 4.512 1.00 96.62 101 VAL A C 1
ATOM 789 O O . VAL A 1 101 ? -0.568 -1.387 4.227 1.00 96.62 101 VAL A O 1
ATOM 792 N N . ASN A 1 102 ? 0.833 -0.454 5.721 1.00 95.06 102 ASN A N 1
ATOM 793 C CA . ASN A 1 102 ? 0.559 -1.410 6.790 1.00 95.06 102 ASN A CA 1
ATOM 794 C C . ASN A 1 102 ? -0.295 -0.740 7.872 1.00 95.06 102 ASN A C 1
ATOM 796 O O . ASN A 1 102 ? 0.220 0.118 8.597 1.00 95.06 102 ASN A O 1
ATOM 800 N N . PRO A 1 103 ? -1.585 -1.105 7.998 1.00 92.88 103 PRO A N 1
ATOM 801 C CA . PRO A 1 103 ? -2.411 -0.644 9.100 1.00 92.88 103 PRO A CA 1
ATOM 802 C C . PRO A 1 103 ? -1.839 -1.085 10.446 1.00 92.88 103 PRO A C 1
ATOM 804 O O . PRO A 1 103 ? -1.599 -2.273 10.672 1.00 92.88 103 PRO A O 1
ATOM 807 N N . VAL A 1 104 ? -1.652 -0.115 11.335 1.00 92.31 104 VAL A N 1
ATOM 808 C CA . VAL A 1 104 ? -1.198 -0.269 12.720 1.00 92.31 104 VAL A CA 1
ATOM 809 C C . VAL A 1 104 ? -2.124 0.509 13.656 1.00 92.31 104 VAL A C 1
ATOM 811 O O . VAL A 1 104 ? -2.790 1.455 13.225 1.00 92.31 104 VAL A O 1
ATOM 814 N N . SER A 1 105 ? -2.175 0.130 14.936 1.00 87.06 105 SER A N 1
ATOM 815 C CA . SER A 1 105 ? -2.889 0.932 15.937 1.00 87.06 105 SER A CA 1
ATOM 816 C C . SER A 1 105 ? -2.298 2.339 15.968 1.00 87.06 105 SER A C 1
ATOM 818 O O . SER A 1 105 ? -1.075 2.489 16.010 1.00 87.06 105 SER A O 1
ATOM 820 N N . CYS A 1 106 ? -3.148 3.366 15.945 1.00 81.38 106 CYS A N 1
ATOM 821 C CA . CYS A 1 106 ? -2.680 4.715 16.242 1.00 81.38 106 CYS A CA 1
ATOM 822 C C . CYS A 1 106 ? -2.223 4.756 17.706 1.00 81.38 106 CYS A C 1
ATOM 824 O O . CYS A 1 106 ? -2.949 4.279 18.580 1.00 81.38 106 CYS A O 1
ATOM 826 N N . VAL A 1 107 ? -1.013 5.265 17.939 1.00 68.31 107 VAL A N 1
ATOM 827 C CA . VAL A 1 107 ? -0.460 5.535 19.276 1.00 68.31 107 VAL A CA 1
ATOM 828 C C . VAL A 1 107 ? -0.821 6.950 19.701 1.00 68.31 107 VAL A C 1
ATOM 830 O O . VAL A 1 107 ? -0.870 7.826 18.802 1.00 68.31 107 VAL A O 1
#

Radius of gyration: 12.77 Å; chains: 1; bounding box: 36×31×40 Å

Foldseek 3Di:
DQQQAKEAEQADAWKAWALDQCDDPQDRPPPQHDDTAGHGDMCCDVVGPVRSHTFKIFFDPQWWWFKWWADPVRDIDGPDIGHGGMDTDDDPVDSYIYIYTYIDGDD

Organism: NCBI:txid359158

Secondary structure (DSSP, 8-state):
---EEEEE--SSS-EEEESS--SSTT--TTSS-SEEE-TT-BTTSTTTT--SB--EEEEEEEEEEEEEEE-TTS-EEEEEEEEEEEEEPPP-S-SEEEEEEEEEE--

pLDDT: mean 87.03, std 12.25, range [35.28, 96.62]